Protein AF-A0A5P6PA88-F1 (afdb_monomer_lite)

Sequence (97 aa):
MDIAIQLALSGLFIGGVYALISVGLTLVFGVLRVVNFAHGEYLTIAMYMTYFMFQRVGVDPFVASIAVVPLMFGLGLLTERLLIRPTLEAPMWCRCS

Organism: NCBI:txid244734

Radius of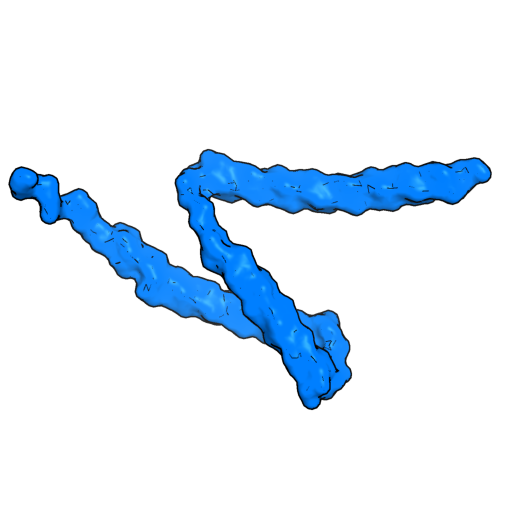 gyration: 20.34 Å; chains: 1; bounding box: 39×30×74 Å

InterPro domains:
  IPR001851 ABC transporter, permease [PF02653] (8-86)
  IPR052157 Branched-chain amino acid transport system permease [PTHR11795] (1-91)

Structure (mmCIF, N/CA/C/O backbone):
data_AF-A0A5P6PA88-F1
#
_entry.id   AF-A0A5P6PA88-F1
#
loop_
_atom_site.group_PDB
_atom_site.id
_atom_site.type_symbol
_atom_site.label_atom_id
_atom_site.label_alt_id
_atom_site.label_comp_id
_atom_site.label_asym_id
_atom_site.label_entity_id
_atom_site.label_seq_id
_atom_site.pdbx_PDB_ins_code
_atom_site.Cartn_x
_atom_site.Cartn_y
_atom_site.Cartn_z
_atom_site.occupancy
_atom_site.B_iso_or_equiv
_atom_site.auth_seq_id
_atom_site.auth_comp_id
_atom_site.auth_asym_id
_atom_site.auth_atom_id
_atom_site.pdbx_PDB_model_num
ATOM 1 N N . MET A 1 1 ? 2.157 16.309 31.015 1.00 62.38 1 MET A N 1
ATOM 2 C CA . MET A 1 1 ? 3.288 16.458 30.064 1.00 62.38 1 MET A CA 1
ATOM 3 C C . MET A 1 1 ? 3.428 15.221 29.167 1.00 62.38 1 MET A C 1
ATOM 5 O O . MET A 1 1 ? 4.216 15.214 28.234 1.00 62.38 1 MET A O 1
ATOM 9 N N . ASP A 1 2 ? 2.592 14.211 29.399 1.00 84.06 2 ASP A N 1
ATOM 10 C CA . ASP A 1 2 ? 2.668 12.866 28.829 1.00 84.06 2 ASP A CA 1
ATOM 11 C C . ASP A 1 2 ? 2.010 12.778 27.448 1.00 84.06 2 ASP A C 1
ATOM 13 O O . ASP A 1 2 ? 2.542 12.142 26.543 1.00 84.06 2 ASP A O 1
ATOM 17 N N . ILE A 1 3 ? 0.914 13.519 27.236 1.00 90.62 3 ILE A N 1
ATOM 18 C CA . ILE A 1 3 ? 0.209 13.554 25.945 1.00 90.62 3 ILE A CA 1
ATOM 19 C C . ILE A 1 3 ? 1.067 14.132 24.812 1.00 90.62 3 ILE A C 1
ATOM 21 O O . ILE A 1 3 ? 0.957 13.694 23.671 1.00 90.62 3 ILE A O 1
ATOM 25 N N . ALA A 1 4 ? 1.943 15.095 25.121 1.00 92.94 4 ALA A N 1
ATOM 26 C CA . ALA A 1 4 ? 2.798 15.741 24.130 1.00 92.94 4 ALA A CA 1
ATOM 27 C C . ALA A 1 4 ? 3.878 14.768 23.638 1.00 92.94 4 ALA A C 1
ATOM 29 O O . ALA A 1 4 ? 4.115 14.658 22.438 1.00 92.94 4 ALA A O 1
ATOM 30 N N . ILE A 1 5 ? 4.474 14.010 24.564 1.00 92.62 5 ILE A N 1
ATOM 31 C CA . ILE A 1 5 ? 5.468 12.976 24.258 1.00 92.62 5 ILE A CA 1
ATOM 32 C C . ILE A 1 5 ? 4.810 11.813 23.505 1.00 92.62 5 ILE A C 1
ATOM 34 O O . ILE A 1 5 ? 5.346 11.352 22.500 1.00 92.62 5 ILE A O 1
ATOM 38 N N . GLN A 1 6 ? 3.622 11.378 23.930 1.00 91.69 6 GLN A N 1
ATOM 39 C CA . GLN A 1 6 ? 2.869 10.324 23.249 1.00 91.69 6 GLN A CA 1
ATOM 40 C C . GLN A 1 6 ? 2.505 10.710 21.810 1.00 91.69 6 GLN A C 1
ATOM 42 O O . GLN A 1 6 ? 2.637 9.886 20.901 1.00 91.69 6 GLN A O 1
ATOM 47 N N . LEU A 1 7 ? 2.070 11.953 21.584 1.00 94.62 7 LEU A N 1
ATOM 48 C CA . LEU A 1 7 ? 1.718 12.434 20.251 1.00 94.62 7 LEU A CA 1
ATOM 49 C C . LEU A 1 7 ? 2.956 12.580 19.359 1.00 94.62 7 LEU A C 1
ATOM 51 O O . LEU A 1 7 ? 2.912 12.181 18.198 1.00 94.62 7 LEU A O 1
ATOM 55 N N . ALA A 1 8 ? 4.071 13.073 19.907 1.00 95.25 8 ALA A N 1
ATOM 56 C CA . ALA A 1 8 ? 5.341 13.159 19.190 1.00 95.25 8 ALA A CA 1
ATOM 57 C C . ALA A 1 8 ? 5.854 11.773 18.766 1.00 95.25 8 ALA A C 1
ATOM 59 O O . ALA A 1 8 ? 6.217 11.582 17.608 1.00 95.25 8 ALA A O 1
ATOM 60 N N . LEU A 1 9 ? 5.819 10.788 19.670 1.00 95.69 9 LEU A N 1
ATOM 61 C CA . LEU A 1 9 ? 6.202 9.410 19.359 1.00 95.69 9 LEU A CA 1
ATOM 62 C C . LEU A 1 9 ? 5.263 8.783 18.323 1.00 95.69 9 LEU A C 1
ATOM 64 O O . LEU A 1 9 ? 5.733 8.208 17.347 1.00 95.69 9 LEU A O 1
ATOM 68 N N . SER A 1 10 ? 3.947 8.936 18.484 1.00 94.44 10 SER A N 1
ATOM 69 C CA . SER A 1 10 ? 2.962 8.399 17.531 1.00 94.44 10 SER A CA 1
ATOM 70 C C . SER A 1 10 ? 3.128 9.011 16.137 1.00 94.44 10 SER A C 1
ATOM 72 O O . SER A 1 10 ? 3.105 8.295 15.135 1.00 94.44 10 SER A O 1
ATOM 74 N N . GLY A 1 11 ? 3.358 10.326 16.070 1.00 95.00 11 GLY A N 1
ATOM 75 C CA . GLY A 1 11 ? 3.655 11.035 14.829 1.00 95.00 11 GLY A CA 1
ATOM 76 C C . GLY A 1 11 ? 4.955 10.560 14.183 1.00 95.00 11 GLY A C 1
ATOM 77 O O . GLY A 1 11 ? 4.992 10.368 12.971 1.00 95.00 11 GLY A O 1
ATOM 78 N N . LEU A 1 12 ? 5.994 10.294 14.980 1.00 96.69 12 LEU A N 1
ATOM 79 C CA . LEU A 1 12 ? 7.259 9.752 14.488 1.00 96.69 12 LEU A CA 1
ATOM 80 C C . LEU A 1 12 ? 7.098 8.333 13.922 1.00 96.69 12 LEU A C 1
ATOM 82 O O . LEU A 1 12 ? 7.633 8.050 12.854 1.00 96.69 12 LEU A O 1
ATOM 86 N N . PHE A 1 13 ? 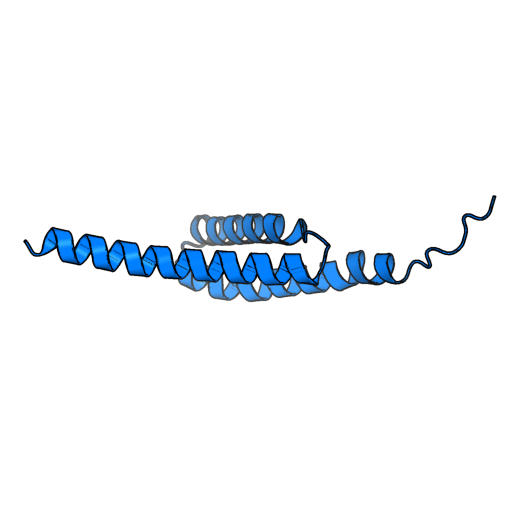6.339 7.455 14.585 1.00 96.81 13 PHE A N 1
ATOM 87 C CA . PHE A 1 13 ? 6.083 6.097 14.089 1.00 96.81 13 PHE A CA 1
ATOM 88 C C . PHE A 1 13 ? 5.312 6.106 12.769 1.00 96.81 13 PHE A C 1
ATOM 90 O O . PHE A 1 13 ? 5.734 5.477 11.800 1.00 96.81 13 PHE A O 1
ATOM 97 N N . ILE A 1 14 ? 4.209 6.854 12.707 1.00 96.62 14 ILE A N 1
ATOM 98 C CA . ILE A 1 14 ? 3.390 6.966 11.496 1.00 96.62 14 ILE A CA 1
ATOM 99 C C . ILE A 1 14 ? 4.188 7.636 10.368 1.00 96.62 14 ILE A C 1
ATOM 101 O O . ILE A 1 14 ? 4.195 7.153 9.236 1.00 96.62 14 ILE A O 1
ATOM 105 N N . GLY A 1 15 ? 4.918 8.710 10.681 1.00 96.19 15 GLY A N 1
ATOM 106 C CA . GLY A 1 15 ? 5.798 9.395 9.736 1.00 96.19 15 GLY A CA 1
ATOM 107 C C . GLY A 1 15 ? 6.912 8.490 9.209 1.00 96.19 15 GLY A C 1
ATOM 108 O O . GLY A 1 15 ? 7.190 8.503 8.014 1.00 96.19 15 GLY A O 1
ATOM 109 N N . GLY A 1 16 ? 7.497 7.649 10.066 1.00 96.19 16 GLY A N 1
ATOM 110 C CA . GLY A 1 16 ? 8.498 6.654 9.685 1.00 96.19 16 GLY A CA 1
ATOM 111 C C . GLY A 1 16 ? 7.949 5.605 8.718 1.00 96.19 16 GLY A C 1
ATOM 1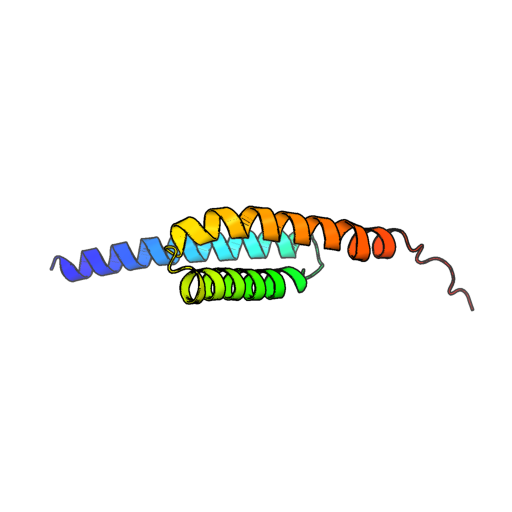12 O O . GLY A 1 16 ? 8.591 5.309 7.712 1.00 96.19 16 GLY A O 1
ATOM 113 N N . VAL A 1 17 ? 6.735 5.098 8.961 1.00 96.56 17 VAL A N 1
ATOM 114 C CA . VAL A 1 17 ? 6.056 4.175 8.035 1.00 96.56 17 VAL A CA 1
ATOM 115 C C . VAL A 1 17 ? 5.854 4.831 6.667 1.00 96.56 17 VAL A C 1
ATOM 117 O O . VAL A 1 17 ? 6.221 4.245 5.649 1.00 96.56 17 VAL A O 1
ATOM 120 N N . TYR A 1 18 ? 5.350 6.067 6.618 1.00 94.25 18 TYR A N 1
ATOM 121 C CA . TYR A 1 18 ? 5.171 6.778 5.348 1.00 94.25 18 TYR A CA 1
ATOM 122 C C . TYR A 1 18 ? 6.495 7.117 4.650 1.00 94.25 18 TYR A C 1
ATOM 124 O O . TYR A 1 18 ? 6.576 7.026 3.424 1.00 94.25 18 TYR A O 1
ATOM 132 N N . ALA A 1 19 ? 7.546 7.449 5.404 1.00 95.88 19 ALA A N 1
A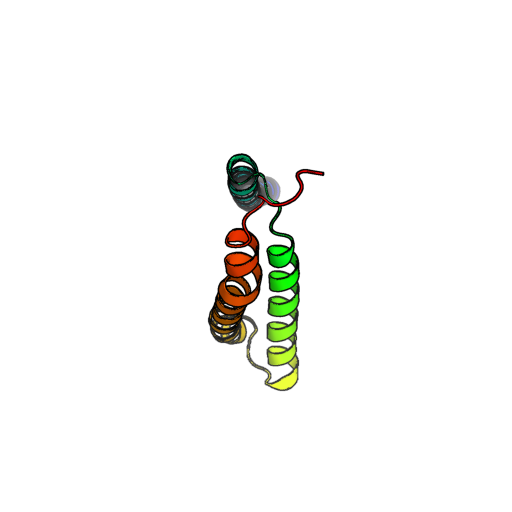TOM 133 C CA . ALA A 1 19 ? 8.880 7.676 4.856 1.00 95.88 19 ALA A CA 1
ATOM 134 C C . ALA A 1 19 ? 9.437 6.406 4.194 1.00 95.88 19 ALA A C 1
ATOM 136 O O . ALA A 1 19 ? 9.927 6.472 3.069 1.00 95.88 19 ALA A O 1
ATOM 137 N N . LEU A 1 20 ? 9.298 5.243 4.839 1.00 95.12 20 LEU A N 1
ATOM 138 C CA . LEU A 1 20 ? 9.713 3.954 4.275 1.00 95.12 20 LEU A CA 1
ATOM 139 C C . LEU A 1 20 ? 8.943 3.610 2.993 1.00 95.12 20 LEU A C 1
ATOM 141 O O . LEU A 1 20 ? 9.556 3.195 2.009 1.00 95.12 20 LEU A O 1
ATOM 145 N N . ILE A 1 21 ? 7.623 3.829 2.976 1.00 92.19 21 ILE A N 1
ATOM 146 C CA . ILE A 1 21 ? 6.788 3.622 1.782 1.00 92.19 21 ILE A CA 1
ATOM 147 C C . ILE A 1 21 ? 7.269 4.517 0.631 1.00 92.19 21 ILE A C 1
ATOM 149 O O . ILE A 1 21 ? 7.471 4.038 -0.485 1.00 92.19 21 ILE A O 1
ATOM 153 N N . SER A 1 22 ? 7.498 5.803 0.909 1.00 92.19 22 SER A N 1
ATOM 154 C CA . SER A 1 22 ? 7.971 6.779 -0.079 1.00 92.19 22 SER A CA 1
ATOM 155 C C . SER A 1 22 ? 9.347 6.416 -0.646 1.00 92.19 22 SER A C 1
ATOM 157 O O . SER A 1 22 ? 9.551 6.442 -1.863 1.00 92.19 22 SER A O 1
ATOM 159 N N . VAL A 1 23 ? 10.286 6.004 0.213 1.00 93.25 23 VAL A N 1
ATOM 160 C CA . VAL A 1 23 ? 11.618 5.548 -0.209 1.00 93.25 23 VAL A CA 1
ATOM 161 C C . VAL A 1 23 ? 11.512 4.301 -1.084 1.00 93.25 23 VAL A C 1
ATOM 163 O O . VAL A 1 23 ? 12.135 4.256 -2.142 1.00 93.25 23 VAL A O 1
ATOM 166 N N . GLY A 1 24 ? 10.688 3.319 -0.704 1.00 85.38 24 GLY A N 1
ATOM 167 C CA . GLY A 1 24 ? 10.462 2.116 -1.508 1.00 85.38 24 GLY A CA 1
ATOM 168 C C . GLY A 1 24 ? 9.938 2.442 -2.908 1.00 85.38 24 GLY A C 1
ATOM 169 O O . GLY A 1 24 ? 10.477 1.960 -3.902 1.00 85.38 24 GLY A O 1
ATOM 170 N N . LEU A 1 25 ? 8.949 3.333 -2.997 1.00 83.31 25 LEU A N 1
ATOM 171 C CA . LEU A 1 25 ? 8.383 3.768 -4.273 1.00 83.31 25 LEU A CA 1
ATOM 172 C C . LEU A 1 25 ? 9.407 4.547 -5.122 1.00 83.31 25 LEU A C 1
ATOM 174 O O . LEU A 1 25 ? 9.516 4.331 -6.328 1.00 83.31 25 LEU A O 1
ATOM 178 N N . THR A 1 26 ? 10.217 5.395 -4.482 1.00 85.88 26 THR A N 1
ATOM 179 C CA . THR A 1 26 ? 11.299 6.144 -5.140 1.00 85.88 26 THR A CA 1
ATOM 180 C C . THR A 1 26 ? 12.374 5.214 -5.698 1.00 85.88 26 THR A C 1
ATOM 182 O O . THR A 1 26 ? 12.853 5.437 -6.805 1.00 85.88 26 THR A O 1
ATOM 185 N N . LEU A 1 27 ? 12.738 4.151 -4.976 1.00 84.62 27 LEU A N 1
ATOM 186 C CA . LEU A 1 27 ? 13.704 3.156 -5.449 1.00 84.62 27 LEU A CA 1
ATOM 187 C C . LEU A 1 27 ? 13.171 2.375 -6.657 1.00 84.62 27 LEU A C 1
ATOM 189 O O . LEU A 1 27 ? 13.899 2.186 -7.632 1.00 84.62 27 LEU A O 1
ATOM 193 N N . VAL A 1 28 ? 11.894 1.978 -6.632 1.00 76.06 28 VAL A N 1
ATOM 194 C CA . VAL A 1 28 ? 11.232 1.310 -7.765 1.00 76.06 28 VAL A CA 1
ATOM 195 C C . VAL A 1 28 ? 11.275 2.198 -9.012 1.00 76.06 28 VAL A C 1
ATOM 197 O O . VAL A 1 28 ? 11.713 1.750 -10.071 1.00 76.06 28 VAL A O 1
ATOM 200 N N . PHE A 1 29 ? 10.892 3.472 -8.895 1.00 71.19 29 PHE A N 1
ATOM 201 C CA . PHE A 1 29 ? 10.873 4.392 -10.037 1.00 71.19 29 PHE A CA 1
ATOM 202 C C . PHE A 1 29 ? 12.263 4.857 -10.480 1.00 71.19 29 PHE A C 1
ATOM 204 O O . PHE A 1 29 ? 12.502 5.015 -11.678 1.00 71.19 29 PHE A O 1
ATOM 211 N N . GLY A 1 30 ? 13.191 5.036 -9.538 1.00 74.06 30 GLY A N 1
ATOM 212 C CA . GLY A 1 30 ? 14.560 5.467 -9.815 1.00 74.06 30 GLY A CA 1
ATOM 213 C C . GLY A 1 30 ? 15.346 4.449 -10.639 1.00 74.06 30 GLY A C 1
ATOM 214 O O . GLY A 1 30 ? 16.156 4.839 -11.479 1.00 74.06 30 GLY A O 1
ATOM 215 N N . VAL A 1 31 ? 15.073 3.153 -10.449 1.00 73.81 31 VAL A N 1
ATOM 216 C CA . VAL A 1 31 ? 15.736 2.080 -11.202 1.00 73.81 31 VAL A CA 1
ATOM 217 C C . VAL A 1 31 ? 14.972 1.718 -12.480 1.00 73.81 31 VAL A C 1
ATOM 219 O O . VAL A 1 31 ? 15.601 1.538 -13.521 1.00 73.81 31 VAL A O 1
ATOM 222 N N . LEU A 1 32 ? 13.633 1.640 -12.449 1.00 62.81 32 LEU A N 1
ATOM 223 C CA . LEU A 1 32 ? 12.858 1.102 -13.578 1.00 62.81 32 LEU A CA 1
ATOM 224 C C . LEU A 1 32 ? 12.494 2.120 -14.674 1.00 62.81 32 LEU A C 1
ATOM 226 O O . LEU A 1 32 ? 12.023 1.688 -15.720 1.00 62.81 32 LEU A O 1
ATOM 230 N N . ARG A 1 33 ? 12.714 3.436 -14.502 1.00 61.59 33 ARG A N 1
ATOM 231 C CA . ARG A 1 33 ? 12.414 4.524 -15.481 1.00 61.59 33 ARG A CA 1
ATOM 232 C C . ARG A 1 33 ? 10.989 4.548 -16.083 1.00 61.59 33 ARG A C 1
ATOM 234 O O . ARG A 1 33 ? 10.684 5.449 -16.859 1.00 61.59 33 ARG A O 1
ATOM 241 N N . VAL A 1 34 ? 10.111 3.613 -15.724 1.00 63.66 34 VAL A N 1
ATOM 242 C CA . VAL A 1 34 ? 8.741 3.464 -16.223 1.00 63.66 34 VAL A CA 1
ATOM 243 C C . VAL A 1 34 ? 7.782 3.553 -15.040 1.00 63.66 34 VAL A C 1
ATOM 245 O O . VAL A 1 34 ? 7.883 2.790 -14.078 1.00 63.66 34 VAL A O 1
ATOM 248 N N . VAL A 1 35 ? 6.838 4.491 -15.112 1.00 62.56 35 VAL A N 1
ATOM 249 C CA . VAL A 1 35 ? 5.763 4.627 -14.123 1.00 62.56 35 VAL A CA 1
ATOM 250 C C . VAL A 1 35 ? 4.726 3.538 -14.387 1.00 62.56 35 VAL A C 1
ATOM 252 O O . VAL A 1 35 ? 4.049 3.551 -15.414 1.00 62.56 35 VAL A O 1
ATOM 255 N N . ASN A 1 36 ? 4.588 2.588 -13.460 1.00 68.75 36 ASN A N 1
ATOM 256 C CA . ASN A 1 36 ? 3.523 1.589 -13.505 1.00 68.75 36 ASN A CA 1
ATOM 257 C C . ASN A 1 36 ? 2.187 2.246 -13.110 1.00 68.75 36 ASN A C 1
ATOM 259 O O . ASN A 1 36 ? 1.770 2.180 -11.955 1.00 68.75 36 ASN A O 1
ATOM 263 N N . PHE A 1 37 ? 1.531 2.905 -14.070 1.00 67.75 37 PHE A N 1
ATOM 264 C CA . PHE A 1 37 ? 0.209 3.524 -13.887 1.00 67.75 37 PHE A CA 1
ATOM 265 C C . PHE A 1 37 ? -0.857 2.519 -13.434 1.00 67.75 37 PHE A C 1
ATOM 267 O O . PHE A 1 37 ? -1.755 2.874 -12.672 1.00 67.75 37 PHE A O 1
ATOM 274 N N . ALA A 1 38 ? -0.712 1.251 -13.823 1.00 75.38 38 ALA A N 1
ATOM 275 C CA . ALA A 1 38 ? -1.656 0.208 -13.456 1.00 75.38 38 ALA A CA 1
ATOM 276 C C . ALA A 1 38 ? -1.655 -0.062 -11.941 1.00 75.38 38 ALA A C 1
ATOM 278 O O . ALA A 1 38 ? -2.688 -0.426 -11.388 1.00 75.38 38 ALA A O 1
ATOM 279 N N . HIS A 1 39 ? -0.541 0.177 -11.235 1.00 75.56 39 HIS A N 1
ATOM 280 C CA . HIS A 1 39 ? -0.470 -0.002 -9.780 1.00 75.56 39 HIS A CA 1
ATOM 281 C C . HIS A 1 39 ? -1.533 0.819 -9.028 1.00 75.56 39 HIS A C 1
ATOM 283 O O . HIS A 1 39 ? -2.149 0.313 -8.090 1.00 75.56 39 HIS A O 1
ATOM 289 N N . GLY A 1 40 ? -1.784 2.057 -9.470 1.00 77.38 40 GLY A N 1
ATOM 290 C CA . GLY A 1 40 ? -2.812 2.920 -8.886 1.00 77.38 40 GLY A CA 1
ATOM 291 C C . GLY A 1 40 ? -4.230 2.404 -9.143 1.00 77.38 40 GLY A C 1
ATOM 292 O O . GLY A 1 40 ? -5.033 2.332 -8.216 1.00 77.38 40 GLY A O 1
ATOM 293 N N . GLU A 1 41 ? -4.521 1.972 -10.372 1.00 83.62 41 GLU A N 1
ATOM 294 C CA . GLU A 1 41 ? -5.830 1.407 -10.726 1.00 83.62 41 GLU A CA 1
ATOM 295 C C . GLU A 1 41 ? -6.112 0.089 -9.994 1.00 83.62 41 GLU A C 1
ATOM 297 O O . GLU A 1 41 ? -7.214 -0.095 -9.474 1.00 83.62 41 GLU A O 1
ATOM 302 N N . TYR A 1 42 ? -5.120 -0.802 -9.861 1.00 85.56 42 TYR A N 1
ATOM 303 C CA . TYR A 1 42 ? -5.276 -2.041 -9.089 1.00 85.56 42 TYR A CA 1
ATOM 304 C C . TYR A 1 42 ? -5.613 -1.771 -7.624 1.00 85.56 42 TYR A C 1
ATOM 306 O O . TYR A 1 42 ? -6.474 -2.450 -7.064 1.00 85.56 42 TYR A O 1
ATOM 314 N N . LEU A 1 43 ? -4.987 -0.762 -7.010 1.00 86.75 43 LEU A N 1
ATOM 315 C CA . LEU A 1 43 ? -5.302 -0.339 -5.643 1.00 86.75 43 LEU A CA 1
ATOM 316 C C . LEU A 1 43 ? -6.758 0.119 -5.514 1.00 86.75 43 LEU A C 1
ATOM 318 O O . LEU A 1 43 ? -7.455 -0.288 -4.582 1.00 86.75 43 LEU A O 1
ATOM 322 N N . THR A 1 44 ? -7.244 0.926 -6.459 1.00 89.06 44 THR A N 1
ATOM 323 C CA . THR A 1 44 ? -8.635 1.393 -6.463 1.00 89.06 44 THR A CA 1
ATOM 324 C C . THR A 1 44 ? -9.621 0.237 -6.637 1.00 89.06 44 THR A C 1
ATOM 326 O O . THR A 1 44 ? -10.584 0.136 -5.876 1.00 89.06 44 THR A O 1
ATOM 329 N N . ILE A 1 45 ? -9.371 -0.675 -7.580 1.00 89.50 45 ILE A N 1
ATOM 330 C CA . ILE A 1 45 ? -10.241 -1.836 -7.827 1.00 89.50 45 ILE A CA 1
ATOM 331 C C . ILE A 1 45 ? -10.270 -2.765 -6.602 1.00 89.50 45 ILE A C 1
ATOM 333 O O . ILE A 1 45 ? -11.345 -3.213 -6.195 1.00 89.50 45 ILE A O 1
ATOM 337 N N . ALA A 1 46 ? -9.119 -3.017 -5.972 1.00 87.88 46 ALA A N 1
ATOM 338 C CA . ALA A 1 46 ? -9.022 -3.832 -4.761 1.00 87.88 46 ALA A CA 1
ATOM 339 C C . ALA A 1 46 ? -9.837 -3.241 -3.595 1.00 87.88 46 ALA A C 1
ATOM 341 O O . ALA A 1 46 ? -10.568 -3.964 -2.907 1.00 87.88 46 ALA A O 1
ATOM 342 N N . MET A 1 47 ? -9.756 -1.920 -3.395 1.00 87.94 47 MET A N 1
ATOM 343 C CA . MET A 1 47 ? -10.547 -1.218 -2.380 1.00 87.94 47 MET A CA 1
ATOM 344 C C . MET A 1 47 ? -12.049 -1.339 -2.651 1.00 87.94 47 MET A C 1
ATOM 346 O O . MET A 1 47 ? -12.802 -1.703 -1.746 1.00 87.94 47 MET A O 1
ATOM 350 N N . TYR A 1 48 ? -12.490 -1.114 -3.893 1.00 89.81 48 TYR A N 1
ATOM 351 C CA . TYR A 1 48 ? -13.903 -1.249 -4.253 1.00 89.81 48 TYR A CA 1
ATOM 352 C C . TYR A 1 48 ? -14.422 -2.678 -4.094 1.00 89.81 48 TYR A C 1
ATOM 354 O O . TYR A 1 48 ? -15.528 -2.855 -3.590 1.00 89.81 48 TYR A O 1
ATOM 362 N N . MET A 1 49 ? -13.643 -3.701 -4.456 1.00 86.94 49 MET A N 1
ATOM 363 C CA . MET A 1 49 ? -14.043 -5.095 -4.229 1.00 86.94 49 MET A CA 1
ATOM 364 C C . MET A 1 49 ? -14.223 -5.412 -2.747 1.00 86.94 49 MET A C 1
ATOM 366 O O . MET A 1 49 ? -15.226 -6.014 -2.367 1.00 86.94 49 MET A O 1
ATOM 370 N N . THR A 1 50 ? -13.278 -4.979 -1.911 1.00 86.94 50 THR A N 1
ATOM 371 C CA . THR A 1 50 ? -13.348 -5.184 -0.457 1.00 86.94 50 THR A CA 1
ATOM 372 C C . THR A 1 50 ? -14.579 -4.481 0.119 1.00 86.94 50 THR A C 1
ATOM 374 O O . THR A 1 50 ? -15.335 -5.076 0.886 1.00 86.94 50 THR A O 1
ATOM 377 N N . TYR A 1 51 ? -14.841 -3.244 -0.314 1.00 86.69 51 TYR A N 1
ATOM 378 C CA . TYR A 1 51 ? -16.038 -2.495 0.066 1.00 86.69 51 TYR A CA 1
ATOM 379 C C . TYR A 1 51 ? -17.330 -3.203 -0.366 1.00 86.69 51 TYR A C 1
ATOM 381 O O . TYR A 1 51 ? -18.282 -3.292 0.410 1.00 86.69 51 TYR A O 1
ATOM 389 N N . PHE A 1 52 ? -17.368 -3.753 -1.581 1.00 86.75 52 PHE A N 1
ATOM 390 C CA . PHE A 1 52 ? -18.543 -4.455 -2.094 1.00 86.75 52 PHE A CA 1
ATOM 391 C C . PHE A 1 52 ? -18.799 -5.771 -1.349 1.00 86.75 52 PHE A C 1
ATOM 393 O O . PHE A 1 52 ? -19.949 -6.088 -1.046 1.00 86.75 52 PHE A O 1
ATOM 400 N N .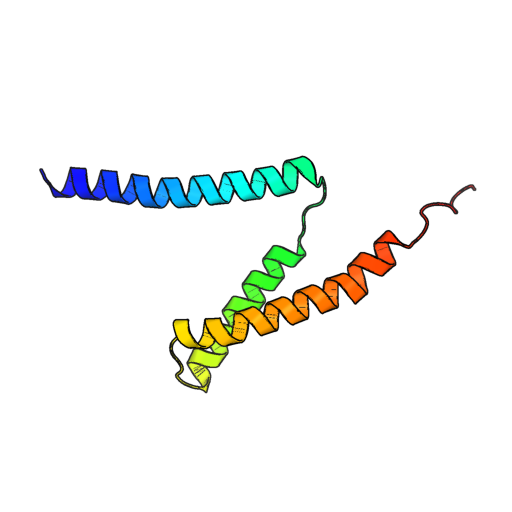 MET A 1 53 ? -17.741 -6.515 -1.003 1.00 83.62 53 MET A N 1
ATOM 401 C CA . MET A 1 53 ? -17.829 -7.705 -0.148 1.00 83.62 53 MET A CA 1
ATOM 402 C C . MET A 1 53 ? -18.358 -7.363 1.245 1.00 83.62 53 MET A C 1
ATOM 404 O O . MET A 1 53 ? -19.244 -8.057 1.742 1.00 83.62 53 MET A O 1
ATOM 408 N N . PHE A 1 54 ? -17.883 -6.267 1.838 1.00 85.12 54 PHE A N 1
ATOM 409 C CA . PHE A 1 54 ? -18.390 -5.784 3.119 1.00 85.12 54 PHE A CA 1
ATOM 410 C C . PHE A 1 54 ? -19.882 -5.416 3.035 1.00 85.12 54 PHE A C 1
ATOM 412 O O . PHE A 1 54 ? -20.681 -5.891 3.835 1.00 85.12 54 PHE A O 1
ATOM 419 N N . GLN A 1 55 ? -20.290 -4.649 2.020 1.00 85.31 55 GLN A N 1
ATOM 420 C CA . GLN A 1 55 ? -21.684 -4.222 1.820 1.00 85.31 55 GLN A CA 1
ATOM 421 C C . GLN A 1 55 ? -22.654 -5.375 1.522 1.00 85.31 55 GLN A C 1
ATOM 423 O O . GLN A 1 55 ? -23.793 -5.351 1.981 1.00 85.31 55 GLN A O 1
ATOM 428 N N . ARG A 1 56 ? -22.246 -6.363 0.715 1.00 80.75 56 ARG A N 1
ATOM 429 C CA . ARG A 1 56 ? -23.147 -7.428 0.237 1.00 80.75 56 ARG A CA 1
ATOM 430 C C . ARG A 1 56 ? -23.141 -8.680 1.101 1.00 80.75 56 ARG A C 1
ATOM 432 O O . ARG A 1 56 ? -24.166 -9.348 1.176 1.00 80.75 56 ARG A O 1
ATOM 439 N N . VAL A 1 57 ? -21.999 -9.018 1.692 1.00 76.88 57 VAL A N 1
ATOM 440 C CA . VAL A 1 57 ? -21.801 -10.276 2.429 1.00 76.88 57 VAL A CA 1
ATOM 441 C C . VAL A 1 57 ? -21.677 -10.016 3.937 1.00 76.88 57 VAL A C 1
ATOM 443 O O . VAL A 1 57 ? -21.773 -10.949 4.724 1.00 76.88 57 VAL A O 1
ATOM 446 N N . GLY A 1 58 ? -21.501 -8.756 4.361 1.00 80.12 58 GLY A N 1
ATOM 447 C CA . GLY A 1 58 ? -21.351 -8.392 5.775 1.00 80.12 58 GLY A CA 1
ATOM 448 C C . GLY A 1 58 ? -20.049 -8.899 6.399 1.00 80.12 58 GLY A C 1
ATOM 449 O O . GLY A 1 58 ? -19.933 -8.954 7.618 1.00 80.12 58 GLY A O 1
ATOM 450 N N . VAL A 1 59 ? -19.087 -9.316 5.573 1.00 80.81 59 VAL A N 1
ATOM 451 C CA . VAL A 1 59 ? -17.816 -9.897 6.018 1.00 80.81 59 VAL A CA 1
ATOM 452 C C . VAL A 1 59 ? -16.876 -8.775 6.416 1.00 80.81 59 VAL A C 1
ATOM 454 O O . VAL A 1 59 ? -16.716 -7.824 5.651 1.00 80.81 59 VAL A O 1
ATOM 457 N N . ASP A 1 60 ? -16.218 -8.908 7.568 1.00 84.81 60 ASP A N 1
ATOM 458 C CA . ASP A 1 60 ? -15.245 -7.927 8.039 1.00 84.81 60 ASP A CA 1
ATOM 459 C C . ASP A 1 60 ? -14.208 -7.586 6.955 1.00 84.81 60 ASP A C 1
ATOM 461 O O . ASP A 1 60 ? -13.679 -8.496 6.302 1.00 84.81 60 ASP A O 1
ATOM 465 N N . PRO A 1 61 ? -13.838 -6.301 6.783 1.00 81.50 61 PRO A N 1
ATOM 466 C CA . PRO A 1 61 ? -12.889 -5.874 5.752 1.00 81.50 61 PRO A CA 1
ATOM 467 C C . PRO A 1 61 ? -11.544 -6.612 5.818 1.00 81.50 61 PRO A C 1
ATOM 469 O O . PRO A 1 61 ? -10.904 -6.839 4.793 1.00 81.50 61 PRO A O 1
ATOM 472 N N . PHE A 1 62 ? -11.133 -7.027 7.020 1.00 85.06 62 PHE A N 1
ATOM 473 C CA . PHE A 1 62 ? -9.918 -7.810 7.248 1.00 85.06 62 PHE A CA 1
ATOM 474 C C . PHE A 1 62 ? -10.006 -9.242 6.720 1.00 85.06 62 PHE A C 1
ATOM 476 O O . PHE A 1 62 ? -9.009 -9.787 6.265 1.00 85.06 62 PHE A O 1
ATOM 483 N N . VAL A 1 63 ? -11.184 -9.861 6.768 1.00 85.25 63 VAL A N 1
ATOM 484 C CA . VAL A 1 63 ? -11.397 -11.211 6.233 1.00 85.25 63 VAL A CA 1
ATOM 485 C C . VAL A 1 63 ? -11.622 -11.135 4.723 1.00 85.25 63 VAL A C 1
ATOM 487 O O . VAL A 1 63 ? -11.092 -11.951 3.973 1.00 85.25 63 VAL A O 1
ATOM 490 N N . ALA A 1 64 ? -12.338 -10.108 4.256 1.00 84.12 64 ALA A N 1
ATOM 491 C CA . ALA A 1 64 ? -12.523 -9.846 2.833 1.00 84.12 64 ALA A CA 1
ATOM 492 C C . ALA A 1 64 ? -11.183 -9.593 2.115 1.00 84.12 64 ALA A C 1
ATOM 494 O O . ALA A 1 64 ? -10.972 -10.102 1.014 1.00 84.12 64 ALA A O 1
ATOM 495 N N . SER A 1 65 ? -10.238 -8.886 2.746 1.00 82.62 65 SER A N 1
ATOM 496 C CA . SER A 1 65 ? -8.924 -8.619 2.149 1.00 82.62 65 SER A CA 1
ATOM 497 C C . SER A 1 65 ? -8.103 -9.892 1.908 1.00 82.62 65 SER A C 1
ATOM 499 O O . SER A 1 65 ? -7.418 -9.977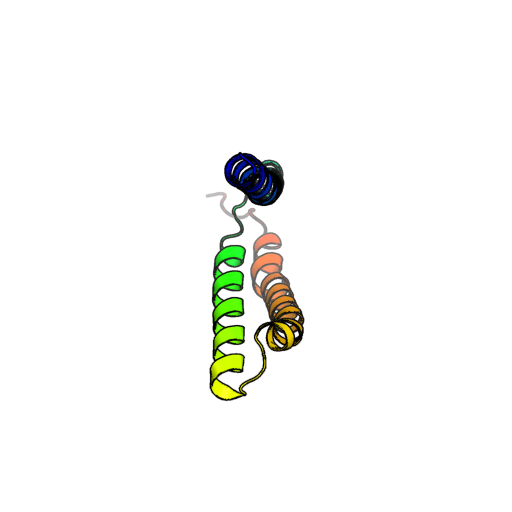 0.890 1.00 82.62 65 SER A O 1
ATOM 501 N N . ILE A 1 66 ? -8.241 -10.925 2.752 1.00 88.38 66 ILE A N 1
ATOM 502 C CA . ILE A 1 66 ? -7.582 -12.231 2.552 1.00 88.38 66 ILE A CA 1
ATOM 503 C C . ILE A 1 66 ? -8.021 -12.880 1.233 1.00 88.38 66 ILE A C 1
ATOM 505 O O . ILE A 1 66 ? -7.209 -13.528 0.579 1.00 88.38 66 ILE A O 1
ATOM 509 N N . ALA A 1 67 ? -9.276 -12.693 0.815 1.00 84.81 67 ALA A N 1
ATOM 510 C CA . ALA A 1 67 ? -9.781 -13.203 -0.459 1.00 84.81 67 ALA A CA 1
ATOM 511 C C . ALA A 1 67 ? -9.455 -12.274 -1.644 1.00 84.81 67 ALA A C 1
ATOM 513 O O . ALA A 1 67 ? -9.148 -12.743 -2.741 1.00 84.81 67 ALA A O 1
ATOM 514 N N . VAL A 1 68 ? -9.490 -10.954 -1.435 1.00 86.62 68 VAL A N 1
ATOM 515 C CA . VAL A 1 68 ? -9.250 -9.958 -2.494 1.00 86.62 68 VAL A CA 1
ATOM 516 C C . VAL A 1 68 ? -7.778 -9.908 -2.919 1.00 86.62 68 VAL A C 1
ATOM 518 O O . VAL A 1 68 ? -7.499 -9.744 -4.105 1.00 86.62 68 VAL A O 1
ATOM 521 N N . VAL A 1 69 ? -6.831 -10.102 -1.995 1.00 87.19 69 VAL A N 1
ATOM 522 C CA . VAL A 1 69 ? -5.385 -10.116 -2.288 1.00 87.19 69 VAL A CA 1
ATOM 523 C C . VAL A 1 69 ? -4.996 -11.173 -3.338 1.00 87.19 69 VAL A C 1
ATOM 525 O O . VAL A 1 69 ? -4.418 -10.789 -4.356 1.00 87.19 69 VAL A O 1
ATOM 528 N N . PRO A 1 70 ? -5.312 -12.475 -3.178 1.00 88.38 70 PRO A N 1
ATOM 529 C CA . PRO A 1 70 ? -4.979 -13.483 -4.183 1.00 88.38 70 PRO A CA 1
ATOM 530 C C . PRO A 1 70 ? -5.730 -13.266 -5.503 1.00 88.38 70 PRO A C 1
ATOM 532 O O . PRO A 1 70 ? -5.169 -13.517 -6.569 1.00 88.38 70 PRO A O 1
ATOM 535 N N . LEU A 1 71 ? -6.960 -12.744 -5.460 1.00 88.19 71 LEU A N 1
ATOM 536 C CA . LEU A 1 71 ? -7.719 -12.417 -6.667 1.00 88.19 71 LEU A CA 1
ATOM 537 C C . LEU A 1 71 ? -7.046 -11.292 -7.474 1.00 88.19 71 LEU A C 1
ATOM 539 O O . LEU A 1 71 ? -6.860 -11.420 -8.684 1.00 88.19 71 LEU A O 1
ATOM 543 N N . MET A 1 72 ? -6.628 -10.214 -6.804 1.00 86.19 72 MET A N 1
ATOM 544 C CA . MET A 1 72 ? -5.904 -9.105 -7.434 1.00 86.19 72 MET A CA 1
ATOM 545 C C . MET A 1 72 ? -4.515 -9.508 -7.909 1.00 86.19 72 MET A C 1
ATOM 547 O O . MET A 1 72 ? -4.079 -9.060 -8.966 1.00 86.19 72 MET A O 1
ATOM 551 N N . PHE A 1 73 ? -3.840 -10.396 -7.182 1.00 86.31 73 PHE A N 1
ATOM 552 C CA . PHE A 1 73 ? -2.582 -10.977 -7.635 1.00 86.31 73 PHE A CA 1
ATOM 553 C C . PHE A 1 73 ? -2.766 -11.760 -8.944 1.00 86.31 73 PHE A C 1
ATOM 555 O O . PHE A 1 73 ? -1.999 -11.580 -9.889 1.00 86.31 73 PHE A O 1
ATOM 562 N N . GLY A 1 74 ? -3.832 -12.562 -9.044 1.00 86.94 74 GLY A N 1
ATOM 563 C CA . GLY A 1 74 ? -4.197 -13.259 -10.278 1.00 86.94 74 GLY A CA 1
ATOM 564 C C . GLY A 1 74 ? -4.472 -12.308 -11.447 1.00 86.94 74 GLY A C 1
ATOM 565 O O . GLY A 1 74 ? -3.970 -12.532 -12.548 1.00 86.94 74 GLY A O 1
ATOM 566 N N . LEU A 1 75 ? -5.209 -11.219 -11.209 1.00 84.81 75 LEU A N 1
ATOM 567 C CA . LEU A 1 75 ? -5.453 -10.187 -12.224 1.00 84.81 75 LEU A CA 1
ATOM 568 C C . LEU A 1 75 ? -4.160 -9.482 -12.652 1.00 84.81 75 LEU A C 1
ATOM 570 O O . LEU A 1 75 ? -3.947 -9.279 -13.843 1.00 84.81 75 LEU A O 1
ATOM 574 N N . GLY A 1 76 ? -3.264 -9.183 -11.709 1.00 82.00 76 GLY A N 1
ATOM 575 C CA . GLY A 1 76 ? -1.946 -8.619 -12.002 1.00 82.00 76 GLY A CA 1
ATOM 576 C C . GLY A 1 76 ? -1.110 -9.522 -12.914 1.00 82.00 76 GLY A C 1
ATOM 577 O O . GLY A 1 76 ? -0.553 -9.045 -13.903 1.00 82.00 76 GLY A O 1
ATOM 578 N N . LEU A 1 77 ? -1.091 -10.834 -12.650 1.00 83.69 77 LEU A N 1
ATOM 579 C CA . LEU A 1 77 ? -0.426 -11.819 -13.514 1.00 83.69 77 LEU A CA 1
ATOM 580 C C . LEU A 1 77 ? -1.063 -11.904 -14.906 1.00 83.69 77 LEU A C 1
ATOM 582 O O . LEU A 1 77 ? -0.358 -12.062 -15.906 1.00 83.69 77 LEU A O 1
ATOM 586 N N . LEU A 1 78 ? -2.394 -11.816 -14.978 1.00 84.69 78 LEU A N 1
ATOM 587 C CA . LEU A 1 78 ? -3.125 -11.839 -16.242 1.00 84.69 78 LEU A CA 1
ATOM 588 C C . LEU A 1 78 ? -2.720 -10.648 -17.118 1.00 84.69 78 LEU A C 1
ATOM 590 O O . LEU A 1 78 ? -2.396 -10.816 -18.291 1.00 84.69 78 LEU A O 1
ATOM 594 N N . THR A 1 79 ? -2.671 -9.460 -16.526 1.00 80.00 79 THR A N 1
ATOM 595 C CA . THR A 1 79 ? -2.284 -8.219 -17.199 1.00 80.00 79 THR A CA 1
ATOM 596 C C . THR A 1 79 ? -0.813 -8.218 -17.592 1.00 80.00 79 THR A C 1
ATOM 598 O O . THR A 1 79 ? -0.483 -7.811 -18.705 1.00 80.00 79 THR A O 1
ATOM 601 N N . GLU A 1 80 ? 0.081 -8.727 -16.739 1.00 78.31 80 GLU A N 1
ATOM 602 C CA . GLU A 1 80 ? 1.489 -8.903 -17.110 1.00 78.31 80 GLU A CA 1
ATOM 603 C C . GLU A 1 80 ? 1.617 -9.767 -18.371 1.00 78.31 80 GLU A C 1
ATOM 605 O O . GLU A 1 80 ? 2.326 -9.410 -19.315 1.00 78.31 80 GLU A O 1
ATOM 610 N N . ARG A 1 81 ? 0.890 -10.887 -18.424 1.00 77.31 81 ARG A N 1
ATOM 611 C CA . ARG A 1 81 ? 0.939 -11.795 -19.572 1.00 77.31 81 ARG A CA 1
ATOM 612 C C . ARG A 1 81 ? 0.292 -11.224 -20.829 1.00 77.31 81 ARG A C 1
ATOM 614 O O . ARG A 1 81 ? 0.824 -11.450 -21.909 1.00 77.31 81 ARG A O 1
ATOM 621 N N . LEU A 1 82 ? -0.837 -10.527 -20.705 1.00 76.88 82 LEU A N 1
ATOM 622 C CA . LEU A 1 82 ? -1.631 -10.072 -21.852 1.00 76.88 82 LEU A CA 1
ATOM 623 C C . LEU A 1 82 ? -1.188 -8.727 -22.422 1.00 76.88 82 LEU A C 1
ATOM 625 O O . LEU A 1 82 ? -1.352 -8.505 -23.616 1.00 76.88 82 LEU A O 1
ATOM 629 N N . LEU A 1 83 ? -0.674 -7.821 -21.590 1.00 73.50 83 LEU A N 1
ATOM 630 C CA . LEU A 1 83 ? -0.343 -6.456 -22.006 1.00 73.50 83 LEU A CA 1
ATOM 631 C C . LEU A 1 83 ? 1.165 -6.221 -22.003 1.00 73.50 83 LEU A C 1
ATOM 633 O O . LEU A 1 83 ? 1.707 -5.695 -22.972 1.00 73.50 83 LEU A O 1
ATOM 637 N N . ILE A 1 84 ? 1.862 -6.626 -20.938 1.00 73.88 84 ILE A N 1
ATOM 638 C CA . ILE A 1 84 ? 3.275 -6.270 -20.752 1.00 73.88 84 ILE A CA 1
ATOM 639 C C . ILE A 1 84 ? 4.183 -7.137 -21.631 1.00 73.88 84 ILE A C 1
ATOM 641 O O . ILE A 1 84 ? 4.970 -6.593 -22.404 1.00 73.88 84 ILE A O 1
ATOM 645 N N . ARG A 1 85 ? 4.044 -8.469 -21.579 1.00 70.12 85 ARG A N 1
ATOM 646 C CA . ARG A 1 85 ? 4.852 -9.394 -22.400 1.00 70.12 85 ARG A CA 1
ATOM 647 C C . ARG A 1 85 ? 4.777 -9.115 -23.908 1.00 70.12 85 ARG A C 1
ATOM 649 O O . ARG A 1 85 ? 5.835 -8.917 -24.497 1.00 70.12 85 ARG A O 1
ATOM 656 N N . PRO A 1 86 ? 3.591 -9.007 -24.537 1.00 69.06 86 PRO A N 1
ATOM 657 C CA . PRO A 1 86 ? 3.523 -8.771 -25.979 1.00 69.06 86 PRO A CA 1
ATOM 658 C C . PRO A 1 86 ? 4.019 -7.381 -26.395 1.00 69.06 86 PRO A C 1
ATOM 660 O O . PRO A 1 86 ? 4.533 -7.227 -27.499 1.00 69.06 86 PRO A O 1
ATOM 663 N N . THR A 1 87 ? 3.915 -6.370 -25.526 1.00 65.44 87 THR A N 1
ATOM 664 C CA . THR A 1 87 ? 4.423 -5.021 -25.836 1.00 65.44 87 THR A CA 1
ATOM 665 C C . THR A 1 87 ? 5.950 -4.945 -25.730 1.00 65.44 87 THR A C 1
ATOM 667 O O . THR A 1 87 ? 6.575 -4.215 -26.492 1.00 65.44 87 THR A O 1
ATOM 670 N N . LEU A 1 88 ? 6.565 -5.716 -24.826 1.00 65.44 88 LEU A N 1
ATOM 671 C CA . LEU A 1 88 ? 8.025 -5.848 -24.722 1.00 65.44 88 LEU A CA 1
ATOM 672 C C . LEU A 1 88 ? 8.624 -6.718 -25.833 1.00 65.44 88 LEU A C 1
ATOM 674 O O . LEU A 1 88 ? 9.754 -6.479 -26.250 1.00 65.44 88 LEU A O 1
ATOM 678 N N . GLU A 1 89 ? 7.878 -7.713 -26.312 1.00 62.88 89 GLU A N 1
ATOM 679 C CA . GLU A 1 89 ? 8.295 -8.590 -27.412 1.00 62.88 89 GLU A CA 1
ATOM 680 C C . GLU A 1 89 ? 8.113 -7.958 -28.797 1.00 62.88 89 GLU A C 1
ATOM 682 O O . GLU A 1 89 ? 8.654 -8.484 -29.767 1.00 62.88 89 GLU A O 1
ATOM 687 N N . ALA A 1 90 ? 7.405 -6.829 -28.918 1.00 60.75 90 ALA A N 1
ATOM 688 C CA . ALA A 1 90 ? 7.310 -6.101 -30.176 1.00 60.75 90 ALA A CA 1
ATOM 689 C C . ALA A 1 90 ? 8.689 -5.502 -30.538 1.00 60.75 90 ALA A C 1
ATOM 691 O O . ALA A 1 90 ? 9.152 -4.570 -29.873 1.00 60.75 90 ALA A O 1
ATOM 692 N N . PRO A 1 91 ? 9.377 -5.996 -31.588 1.00 53.22 91 PRO A N 1
ATOM 693 C CA . PRO A 1 91 ? 10.679 -5.468 -31.962 1.00 53.22 91 PRO A CA 1
ATOM 694 C C . PRO A 1 91 ? 10.522 -4.026 -32.454 1.00 53.22 91 PRO A C 1
ATOM 696 O O . PRO A 1 91 ? 9.829 -3.758 -33.437 1.00 53.22 91 PRO A O 1
ATOM 699 N N . MET A 1 92 ? 11.215 -3.085 -31.808 1.00 61.12 92 MET A N 1
ATOM 700 C CA . MET A 1 92 ? 11.297 -1.674 -32.214 1.00 61.12 92 MET A CA 1
ATOM 701 C C . MET A 1 92 ? 12.126 -1.463 -33.503 1.00 61.12 92 MET A C 1
ATOM 703 O O . MET A 1 92 ? 12.889 -0.506 -33.589 1.00 61.12 92 MET A O 1
ATOM 707 N N . TRP A 1 93 ? 12.038 -2.351 -34.503 1.00 56.28 93 TRP A N 1
ATOM 708 C CA . TRP A 1 93 ? 12.970 -2.362 -35.643 1.00 56.28 93 TRP A CA 1
ATOM 709 C C . TRP A 1 93 ? 12.348 -2.299 -37.041 1.00 56.28 93 TRP A C 1
ATOM 711 O O . TRP A 1 93 ? 12.912 -2.835 -37.982 1.00 56.28 93 TRP A O 1
ATOM 721 N N . CYS A 1 94 ? 11.235 -1.603 -37.264 1.00 57.28 94 CYS A N 1
ATOM 722 C CA . CYS A 1 94 ? 10.875 -1.276 -38.653 1.00 57.28 94 CYS A CA 1
ATOM 723 C C . CYS A 1 94 ? 10.233 0.100 -38.796 1.00 57.28 94 CYS A C 1
ATOM 725 O O . CYS A 1 94 ? 9.069 0.246 -39.158 1.00 57.28 94 CYS A O 1
ATOM 727 N N . ARG A 1 95 ? 11.031 1.139 -38.538 1.00 50.56 95 ARG A N 1
ATOM 728 C CA . ARG A 1 95 ? 10.805 2.452 -39.145 1.00 50.56 95 ARG A CA 1
ATOM 729 C C . ARG A 1 95 ? 12.140 3.019 -39.623 1.00 50.56 95 ARG A C 1
ATOM 731 O O . ARG A 1 95 ? 12.701 3.931 -39.034 1.00 50.56 95 ARG A O 1
ATOM 738 N N . CYS A 1 96 ? 12.661 2.389 -40.672 1.00 50.94 96 CYS A N 1
ATOM 739 C CA . CYS A 1 96 ? 13.590 3.024 -41.593 1.00 50.94 96 CYS A CA 1
ATOM 740 C C . CYS A 1 96 ? 12.773 3.363 -42.848 1.00 50.94 96 CYS A C 1
ATOM 742 O O . CYS A 1 96 ? 12.543 2.501 -43.694 1.00 50.94 96 CYS A O 1
ATOM 744 N N . SER A 1 97 ? 12.248 4.586 -42.886 1.00 53.84 97 SER A N 1
ATOM 745 C CA . SER A 1 97 ? 11.893 5.326 -44.101 1.00 53.84 97 SER A CA 1
ATOM 746 C C . SER A 1 97 ? 12.069 6.805 -43.807 1.00 53.84 97 SER A C 1
ATOM 748 O O . SER A 1 97 ? 11.406 7.250 -42.839 1.00 53.84 97 SER A O 1
#

Foldseek 3Di:
DVVVVVVVVVCVVVVVVVVVVVVVVCVVCVPPVDDPPVVVVLVVVLVVQLVVCCVPVVDPSVVSNVVSVVVSVVVVVVCCVPPVVVVVVPDPPPDDD

pLDDT: mean 81.02, std 11.94, range [50.56, 96.81]

Secondary structure (DSSP, 8-state):
-HHHHHHHHHHHHHHHHHHHHHHHHHHHHHHH-S--THHHHHHHHHHHHHHHHHHHH---HHHHHHHHHHHHHHHHHHHIIIIIHHHHHS-S-----